Protein AF-A0A0A8UR91-F1 (afdb_monomer_lite)

Sequence (48 aa):
MMTLLFFFYFIVGVQIVFKPNRFIKLQFLFCLFLTMMLFNVHSHLVRI

InterPro domains:
  IPR046035 Protein of unknown function DUF5993 [PF19455] (2-45)

Foldseek 3Di:
DVVVLVVLVVVLVVCVPPPPDPCSVVSVVVSVVVVVVVVVVVVVVVVD

Secondary structure (DSSP, 8-state):
-HHHHHHHHHHHHHHHHH---TTHHHHHHHHHHHHHHHHHHHHHHH--

Structure (mmCIF, N/CA/C/O backbone):
data_AF-A0A0A8UR91-F1
#
_entry.id   AF-A0A0A8UR91-F1
#
loop_
_atom_site.group_PDB
_atom_site.id
_atom_site.type_symbol
_atom_site.label_atom_id
_atom_site.label_alt_id
_atom_site.label_comp_id
_atom_site.label_asym_id
_atom_site.label_entity_id
_atom_site.label_seq_id
_atom_site.pdbx_PDB_ins_code
_atom_site.Cartn_x
_atom_site.Cartn_y
_atom_site.Cartn_z
_atom_site.occupancy
_atom_site.B_iso_or_equiv
_atom_site.auth_seq_id
_atom_site.auth_comp_id
_atom_site.auth_asym_id
_atom_site.auth_atom_id
_atom_site.pdbx_PDB_model_num
ATOM 1 N N . MET A 1 1 ? 8.087 -6.747 -7.226 1.00 65.25 1 MET A N 1
ATOM 2 C CA . MET A 1 1 ? 7.833 -5.458 -6.535 1.00 65.25 1 MET A CA 1
ATOM 3 C C . MET A 1 1 ?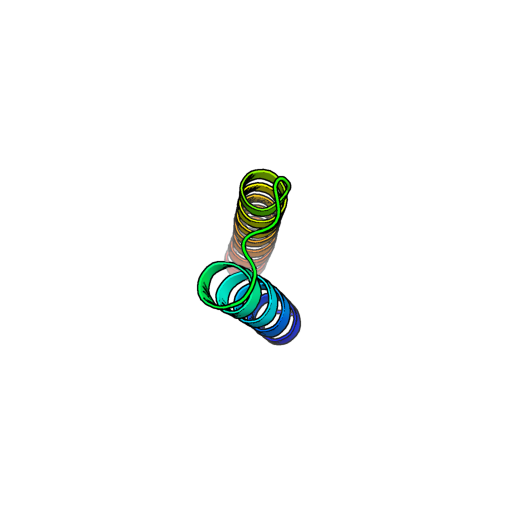 6.342 -5.170 -6.363 1.00 65.25 1 MET A C 1
ATOM 5 O O . MET A 1 1 ? 5.937 -4.924 -5.237 1.00 65.25 1 MET A O 1
ATOM 9 N N . MET A 1 2 ? 5.512 -5.287 -7.409 1.00 69.44 2 MET A N 1
ATOM 10 C CA . MET A 1 2 ? 4.053 -5.071 -7.309 1.00 69.44 2 MET A CA 1
ATOM 11 C C . MET A 1 2 ? 3.337 -5.976 -6.286 1.00 69.44 2 MET A C 1
ATOM 13 O O . MET A 1 2 ? 2.467 -5.514 -5.556 1.00 69.44 2 MET A O 1
ATOM 17 N N . THR A 1 3 ? 3.745 -7.241 -6.153 1.00 75.00 3 THR A N 1
ATOM 18 C CA . THR A 1 3 ? 3.128 -8.198 -5.215 1.00 75.00 3 THR A CA 1
ATOM 19 C C . THR A 1 3 ? 3.293 -7.801 -3.743 1.00 75.00 3 THR A C 1
ATOM 21 O O . THR A 1 3 ? 2.387 -8.003 -2.943 1.00 75.00 3 THR A O 1
ATOM 24 N N . LEU A 1 4 ? 4.428 -7.192 -3.378 1.00 76.06 4 LEU A N 1
ATOM 25 C CA . LEU A 1 4 ? 4.683 -6.723 -2.008 1.00 76.06 4 LEU A CA 1
ATOM 26 C C . LEU A 1 4 ? 3.789 -5.532 -1.640 1.00 76.06 4 LEU A C 1
ATOM 28 O O . LEU A 1 4 ? 3.289 -5.458 -0.520 1.00 76.06 4 LEU A O 1
ATOM 32 N N . LEU A 1 5 ? 3.544 -4.632 -2.595 1.00 77.69 5 LEU A N 1
ATOM 33 C CA . LEU A 1 5 ? 2.611 -3.516 -2.428 1.00 77.69 5 LEU A CA 1
ATOM 34 C C . LEU A 1 5 ? 1.172 -3.996 -2.243 1.00 77.69 5 LEU A C 1
ATOM 36 O O . LEU A 1 5 ? 0.458 -3.466 -1.395 1.00 77.69 5 LEU A O 1
ATOM 40 N N . PHE A 1 6 ? 0.773 -5.034 -2.980 1.00 78.94 6 PHE A N 1
ATOM 41 C CA . PHE A 1 6 ? -0.547 -5.642 -2.833 1.00 78.94 6 PHE A CA 1
ATOM 42 C C . PHE A 1 6 ? -0.767 -6.197 -1.418 1.00 78.94 6 PHE A C 1
ATOM 44 O O . PHE A 1 6 ? -1.797 -5.929 -0.804 1.00 78.94 6 PHE A O 1
ATOM 51 N N . PHE A 1 7 ? 0.228 -6.896 -0.859 1.00 82.38 7 PHE A N 1
ATOM 52 C CA . PHE A 1 7 ? 0.176 -7.377 0.526 1.00 82.38 7 PHE A CA 1
ATOM 53 C C . PHE A 1 7 ? 0.060 -6.235 1.542 1.00 82.38 7 PHE A C 1
ATOM 55 O O . PHE A 1 7 ? -0.738 -6.326 2.474 1.00 82.38 7 PHE A O 1
ATOM 62 N N . PHE A 1 8 ? 0.803 -5.142 1.350 1.00 81.50 8 PHE A N 1
ATOM 63 C CA . PHE A 1 8 ? 0.701 -3.961 2.211 1.00 81.50 8 PHE A CA 1
ATOM 64 C C . PHE A 1 8 ? -0.699 -3.339 2.177 1.00 81.50 8 PHE A C 1
ATOM 66 O O . PHE A 1 8 ? -1.276 -3.064 3.230 1.00 81.50 8 PHE A O 1
ATOM 73 N N . TYR A 1 9 ? -1.272 -3.179 0.983 1.00 83.00 9 TYR A N 1
ATOM 74 C CA . TYR A 1 9 ? -2.632 -2.668 0.814 1.00 83.00 9 TYR A CA 1
ATOM 75 C C . TYR A 1 9 ? -3.677 -3.582 1.456 1.00 83.00 9 TYR A C 1
ATOM 77 O O . TYR A 1 9 ? -4.606 -3.097 2.102 1.00 83.00 9 TYR A O 1
ATOM 85 N N . PHE A 1 10 ? -3.508 -4.899 1.324 1.00 84.88 10 PHE A N 1
ATOM 86 C CA . PHE A 1 10 ? -4.403 -5.883 1.923 1.00 84.88 10 PHE A CA 1
ATOM 87 C C . PHE A 1 10 ? -4.381 -5.812 3.455 1.00 84.88 10 PHE A C 1
ATOM 89 O O . PHE A 1 10 ? -5.437 -5.756 4.081 1.00 84.88 10 PHE A O 1
ATOM 96 N N . ILE A 1 11 ? -3.196 -5.728 4.067 1.00 85.00 11 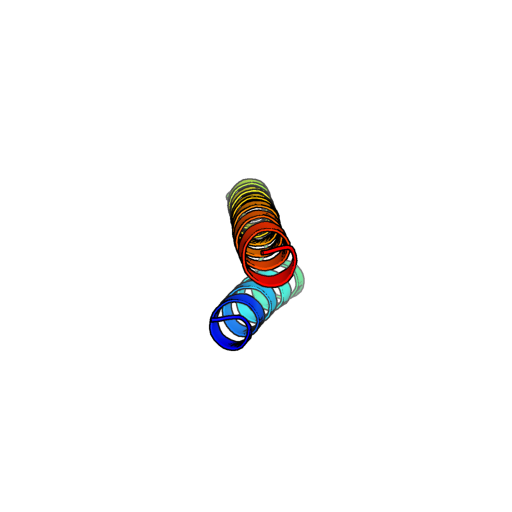ILE A N 1
ATOM 97 C CA . ILE A 1 11 ? -3.051 -5.615 5.527 1.00 85.00 11 ILE A CA 1
ATOM 98 C C . ILE A 1 11 ? -3.680 -4.312 6.040 1.00 85.00 11 ILE A C 1
ATOM 100 O O . ILE A 1 11 ? -4.439 -4.344 7.010 1.00 85.00 11 ILE A O 1
ATOM 104 N N . VAL A 1 12 ? -3.420 -3.180 5.377 1.00 82.94 12 VAL A N 1
ATOM 105 C CA . VAL A 1 12 ? -4.024 -1.886 5.746 1.00 82.94 12 VAL A CA 1
ATOM 106 C C . VAL A 1 12 ? -5.548 -1.927 5.568 1.00 82.94 12 VAL A C 1
ATOM 108 O O . VAL A 1 12 ? -6.276 -1.440 6.431 1.00 82.94 12 VAL A O 1
ATOM 111 N N . GLY A 1 13 ? -6.049 -2.563 4.506 1.00 81.75 13 GLY A N 1
ATOM 112 C CA . GLY A 1 13 ? -7.483 -2.764 4.274 1.00 81.75 13 GLY A CA 1
ATOM 113 C C . GLY A 1 13 ? -8.152 -3.594 5.371 1.00 81.75 13 GLY A C 1
ATOM 114 O O . GLY A 1 13 ? -9.173 -3.186 5.922 1.00 81.75 13 GLY A O 1
ATOM 115 N N . VAL A 1 14 ? -7.541 -4.714 5.764 1.00 85.12 14 VAL A N 1
ATOM 116 C CA . VAL A 1 14 ? -8.015 -5.546 6.883 1.00 85.12 14 VAL A CA 1
ATOM 117 C C . VAL A 1 14 ? -7.985 -4.760 8.202 1.00 85.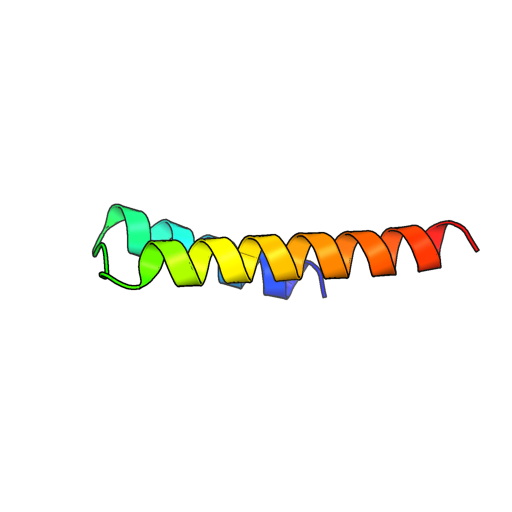12 14 VAL A C 1
ATOM 119 O O . VAL A 1 14 ? -8.923 -4.855 8.996 1.00 85.12 14 VAL A O 1
ATOM 122 N N . GLN A 1 15 ? -6.967 -3.924 8.431 1.00 82.69 15 GLN A N 1
ATOM 123 C CA . GLN A 1 15 ? -6.902 -3.057 9.615 1.00 82.69 15 GLN A CA 1
ATOM 124 C C . GLN A 1 15 ? -8.030 -2.017 9.660 1.00 82.69 15 GLN A C 1
ATOM 126 O O . GLN A 1 15 ? -8.554 -1.754 10.743 1.00 82.69 15 GLN A O 1
ATOM 131 N N . ILE A 1 16 ? -8.445 -1.465 8.515 1.00 82.50 16 ILE A N 1
ATOM 132 C CA . ILE A 1 16 ? -9.589 -0.539 8.431 1.00 82.50 16 ILE A CA 1
ATOM 133 C C . ILE A 1 16 ? -10.890 -1.223 8.858 1.00 82.50 16 ILE A C 1
ATOM 135 O O . ILE A 1 16 ? -11.680 -0.615 9.578 1.00 82.50 16 ILE A O 1
ATOM 139 N N . VAL A 1 17 ? -11.098 -2.476 8.448 1.00 83.06 17 VAL A N 1
ATOM 140 C CA . VAL A 1 17 ? -12.350 -3.210 8.696 1.00 83.06 17 VAL A CA 1
ATOM 141 C C . VAL A 1 17 ? -12.450 -3.709 10.137 1.00 83.06 17 VAL A C 1
ATOM 143 O O . VAL A 1 17 ? -13.493 -3.554 10.766 1.00 83.06 17 VAL A O 1
ATOM 146 N N . PHE A 1 18 ? -11.384 -4.307 10.675 1.00 83.12 18 PHE A N 1
ATOM 147 C CA . PHE A 1 18 ? -11.470 -5.022 11.953 1.00 83.12 18 PHE A CA 1
ATOM 148 C C . PHE A 1 18 ? -10.984 -4.222 13.162 1.00 83.12 18 PHE A C 1
ATOM 150 O O . PHE A 1 18 ? -11.465 -4.450 14.272 1.00 83.12 18 PHE A O 1
ATOM 157 N N . LYS A 1 19 ? -10.011 -3.316 13.000 1.00 78.38 19 LYS A N 1
ATOM 158 C CA . LYS A 1 19 ? -9.426 -2.601 14.143 1.00 78.38 19 LYS A CA 1
ATOM 159 C C . LYS A 1 19 ? -8.886 -1.233 13.733 1.00 78.38 19 LYS A C 1
ATOM 161 O O . LYS A 1 19 ? -7.669 -1.071 13.584 1.00 78.38 19 LYS A O 1
ATOM 166 N N . PRO A 1 20 ? -9.774 -0.237 13.573 1.00 71.00 20 PRO A N 1
ATOM 167 C CA . PRO A 1 20 ? -9.360 1.070 13.119 1.00 71.00 20 PRO A CA 1
ATOM 168 C C . PRO A 1 20 ? -8.406 1.724 14.126 1.00 71.00 20 PRO A C 1
ATOM 170 O O . PRO A 1 20 ? -8.781 2.053 15.249 1.00 71.00 20 PRO A O 1
ATOM 173 N N . ASN A 1 21 ? -7.145 1.895 13.730 1.00 80.50 21 ASN A N 1
ATOM 174 C CA . ASN A 1 21 ? -6.120 2.543 14.540 1.00 80.50 21 ASN A CA 1
ATOM 175 C C . ASN A 1 21 ? -6.088 4.056 14.258 1.00 80.50 21 ASN A C 1
ATOM 177 O O . ASN A 1 21 ? -6.328 4.481 13.129 1.00 80.50 21 ASN A O 1
ATOM 181 N N . ARG A 1 22 ? -5.712 4.895 15.235 1.00 83.00 22 ARG A N 1
ATOM 182 C CA . ARG A 1 22 ? -5.621 6.364 15.043 1.00 83.00 22 ARG A CA 1
ATOM 183 C C . ARG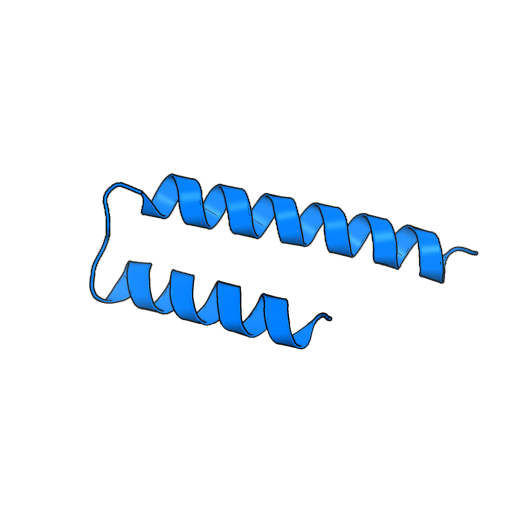 A 1 22 ? -4.687 6.752 13.885 1.00 83.00 22 ARG A C 1
ATOM 185 O O . ARG A 1 22 ? -4.891 7.769 13.228 1.00 83.00 22 ARG A O 1
ATOM 192 N N . PHE A 1 23 ? -3.693 5.909 13.616 1.00 82.94 23 PHE A N 1
ATOM 193 C CA . PHE A 1 23 ? -2.694 6.085 12.563 1.00 82.94 23 PHE A CA 1
ATOM 194 C C . PHE A 1 23 ? -3.118 5.549 11.188 1.00 82.94 23 PHE A C 1
ATOM 196 O O . PHE A 1 23 ? -2.341 5.665 10.246 1.00 82.94 23 PHE A O 1
ATOM 203 N N . ILE A 1 24 ? -4.333 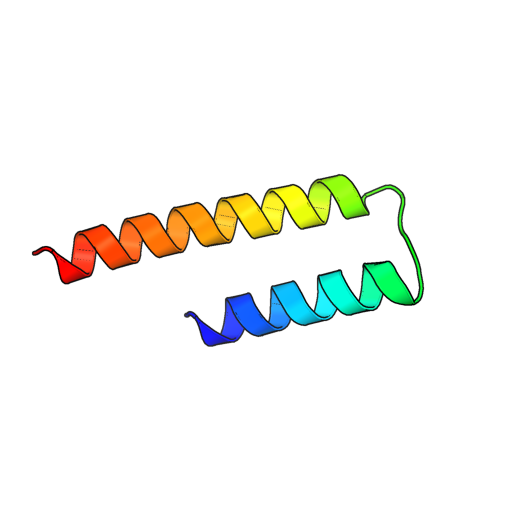5.013 11.020 1.00 83.38 24 ILE A N 1
ATOM 204 C CA . ILE A 1 24 ? -4.777 4.443 9.735 1.00 83.38 24 ILE A CA 1
ATOM 205 C C . ILE A 1 24 ? -4.755 5.454 8.600 1.00 83.38 24 ILE A C 1
ATOM 207 O O . ILE A 1 24 ? -4.343 5.118 7.496 1.00 83.38 24 ILE A O 1
ATOM 211 N N . LYS A 1 25 ? -5.139 6.707 8.870 1.00 82.38 25 LYS A N 1
ATOM 212 C CA . LYS A 1 25 ? -5.087 7.765 7.854 1.00 82.38 25 LYS A CA 1
ATOM 213 C C . LYS A 1 25 ? -3.654 7.968 7.360 1.00 82.38 25 LYS A C 1
ATOM 215 O O . LYS A 1 25 ? -3.438 8.095 6.162 1.00 82.38 25 LYS A O 1
ATOM 220 N N . LEU A 1 26 ? -2.686 7.935 8.280 1.00 86.88 26 LEU A N 1
ATOM 221 C CA . LEU A 1 26 ? -1.263 8.069 7.977 1.00 86.88 26 LEU A CA 1
ATOM 222 C C . LEU A 1 26 ? -0.735 6.844 7.214 1.00 86.88 26 LEU A C 1
ATOM 224 O O . LEU A 1 26 ? -0.039 7.007 6.219 1.00 86.88 26 LEU A O 1
ATOM 228 N N . GLN A 1 27 ? -1.098 5.629 7.640 1.00 84.31 27 GLN A N 1
ATOM 229 C CA . GLN A 1 27 ? -0.711 4.385 6.964 1.00 84.31 27 GLN A CA 1
ATOM 230 C C . GLN A 1 27 ? -1.275 4.312 5.542 1.00 84.31 27 GLN A C 1
ATOM 232 O O . GLN A 1 27 ? -0.563 3.928 4.618 1.00 84.31 27 GLN A O 1
ATOM 237 N N . PHE A 1 28 ? -2.523 4.738 5.351 1.00 84.81 28 PHE A N 1
ATOM 238 C CA . PHE A 1 28 ? -3.156 4.812 4.040 1.00 84.81 28 PHE A CA 1
ATOM 239 C C . PHE A 1 28 ? -2.477 5.850 3.136 1.00 84.81 28 PHE A C 1
ATOM 241 O O . PHE A 1 28 ? -2.122 5.530 2.004 1.00 84.81 28 PHE A O 1
ATOM 248 N N . LEU A 1 29 ? -2.219 7.062 3.648 1.00 87.00 29 LEU A N 1
ATOM 249 C CA . LEU A 1 29 ? -1.468 8.106 2.935 1.00 87.00 29 LEU A CA 1
ATOM 250 C C . LEU A 1 29 ? -0.070 7.631 2.525 1.00 87.00 29 LEU A C 1
ATOM 252 O O . LEU A 1 29 ? 0.349 7.852 1.391 1.00 87.00 29 LEU A O 1
ATOM 256 N N . PHE A 1 30 ? 0.631 6.939 3.423 1.00 87.81 30 PHE A N 1
ATOM 257 C CA . PHE A 1 30 ? 1.944 6.370 3.142 1.00 87.81 30 PHE A CA 1
ATOM 258 C C . PHE A 1 30 ? 1.881 5.302 2.042 1.00 87.81 30 PHE A C 1
ATOM 260 O O . PHE A 1 30 ? 2.696 5.317 1.121 1.00 87.81 30 PHE A O 1
ATOM 267 N N . CYS A 1 31 ? 0.883 4.414 2.087 1.00 86.75 31 CYS A N 1
ATOM 268 C CA . CYS A 1 31 ? 0.682 3.384 1.065 1.00 86.75 31 CYS A CA 1
ATOM 269 C C . CYS A 1 31 ? 0.360 3.995 -0.311 1.00 86.75 31 CYS A C 1
ATOM 271 O O . CYS A 1 31 ? 0.896 3.559 -1.334 1.00 86.75 31 CYS A O 1
ATOM 273 N N . LEU A 1 32 ? -0.459 5.050 -0.335 1.00 85.94 32 LEU A N 1
ATOM 274 C CA . LEU A 1 32 ? -0.802 5.789 -1.549 1.00 85.94 32 LEU A CA 1
ATOM 275 C C . LEU A 1 32 ? 0.422 6.502 -2.145 1.00 85.94 32 LEU A C 1
ATOM 277 O O . LEU A 1 32 ? 0.651 6.424 -3.353 1.00 85.94 32 LEU A O 1
ATOM 281 N N . PHE A 1 33 ? 1.250 7.125 -1.302 1.00 89.44 33 PHE A N 1
ATOM 282 C CA . PHE A 1 33 ? 2.505 7.753 -1.723 1.00 89.44 33 PHE A CA 1
ATOM 283 C C . PHE A 1 33 ? 3.482 6.736 -2.328 1.00 89.44 33 PHE A C 1
ATOM 285 O O . PHE A 1 33 ? 3.996 6.948 -3.425 1.00 89.44 33 PHE A O 1
ATOM 292 N N . LEU A 1 34 ? 3.689 5.599 -1.656 1.00 85.81 34 LEU A N 1
ATOM 293 C CA . LEU A 1 34 ? 4.530 4.505 -2.153 1.00 85.81 34 LEU A CA 1
ATOM 294 C C . LEU A 1 34 ? 4.041 3.968 -3.502 1.00 85.81 34 LEU A C 1
ATOM 296 O O . LEU A 1 34 ? 4.849 3.717 -4.394 1.00 85.81 34 LEU A O 1
ATOM 300 N N . THR A 1 35 ? 2.725 3.828 -3.661 1.00 85.38 35 THR A N 1
ATOM 301 C CA . THR A 1 35 ? 2.115 3.361 -4.911 1.00 85.38 35 THR A CA 1
ATOM 302 C C . THR A 1 35 ? 2.361 4.353 -6.044 1.00 85.38 35 THR A C 1
ATOM 304 O O . THR A 1 35 ? 2.811 3.942 -7.108 1.00 85.38 35 THR A O 1
ATOM 307 N N . MET A 1 36 ? 2.153 5.653 -5.809 1.00 85.88 36 MET A N 1
ATOM 308 C CA . MET A 1 36 ? 2.451 6.720 -6.777 1.00 85.88 36 MET A CA 1
ATOM 309 C C . MET A 1 36 ? 3.930 6.734 -7.179 1.00 85.88 36 MET A C 1
ATOM 311 O O . MET A 1 36 ? 4.240 6.793 -8.368 1.00 85.88 36 MET A O 1
ATOM 315 N N . MET A 1 37 ? 4.847 6.625 -6.211 1.00 85.56 37 MET A N 1
ATOM 316 C CA . MET A 1 37 ? 6.286 6.563 -6.486 1.00 85.56 37 MET A CA 1
ATOM 317 C C . MET A 1 37 ? 6.643 5.347 -7.339 1.00 85.56 37 MET A C 1
ATOM 319 O O . MET A 1 37 ? 7.356 5.479 -8.332 1.00 85.56 37 MET A O 1
ATOM 323 N N . LEU A 1 38 ? 6.127 4.169 -6.981 1.00 83.81 38 LEU A N 1
ATOM 324 C CA . LEU A 1 38 ? 6.412 2.942 -7.715 1.00 83.81 38 LEU A CA 1
ATOM 325 C C . LEU A 1 38 ? 5.831 2.987 -9.130 1.00 83.81 38 LEU A C 1
ATOM 327 O O . LEU A 1 38 ? 6.492 2.562 -10.074 1.00 83.81 38 LEU A O 1
ATOM 331 N N . PHE A 1 39 ? 4.624 3.533 -9.286 1.00 83.88 39 PHE A N 1
ATOM 332 C CA . PHE A 1 39 ? 3.994 3.717 -10.589 1.00 83.88 39 PHE A CA 1
ATOM 333 C C . PHE A 1 39 ? 4.770 4.711 -11.456 1.00 83.88 39 PHE A C 1
ATOM 335 O O . PHE A 1 39 ? 4.923 4.474 -12.648 1.00 83.88 39 PHE A O 1
ATOM 342 N N . ASN A 1 40 ? 5.312 5.778 -10.863 1.00 84.38 40 ASN A N 1
ATOM 343 C CA . ASN A 1 40 ? 6.148 6.756 -11.555 1.00 84.38 40 ASN A CA 1
ATOM 344 C C . ASN A 1 40 ? 7.502 6.168 -11.987 1.00 84.38 40 ASN A C 1
ATOM 346 O O . ASN A 1 40 ? 7.956 6.392 -13.102 1.00 84.38 40 ASN A O 1
ATOM 350 N N . VAL A 1 41 ? 8.140 5.368 -11.128 1.00 83.44 41 VAL A N 1
ATOM 351 C CA . VAL A 1 41 ? 9.382 4.661 -11.481 1.00 83.44 41 VAL A CA 1
ATOM 352 C C . VAL A 1 41 ? 9.119 3.631 -12.576 1.00 83.44 41 VAL A C 1
ATOM 354 O O . VAL A 1 41 ? 9.883 3.541 -13.533 1.00 83.44 41 VAL A O 1
ATOM 357 N N . HIS A 1 42 ? 8.031 2.869 -12.465 1.00 80.69 42 HIS A N 1
ATOM 358 C CA . HIS A 1 42 ? 7.671 1.878 -13.469 1.00 80.69 42 HIS A CA 1
ATOM 359 C C . HIS A 1 42 ? 7.298 2.530 -14.805 1.00 80.69 42 HIS A C 1
ATOM 361 O O . HIS A 1 42 ? 7.774 2.080 -15.840 1.00 80.69 42 HIS A O 1
ATOM 367 N N . SER A 1 43 ? 6.515 3.614 -14.802 1.00 78.06 43 SER A N 1
ATOM 368 C CA . SER A 1 43 ? 6.169 4.348 -16.025 1.00 78.06 43 SER A CA 1
ATOM 369 C C . SER A 1 43 ? 7.397 4.979 -16.678 1.00 78.06 43 SER A C 1
ATOM 371 O O . SER A 1 43 ? 7.497 4.970 -17.900 1.00 78.06 43 SER A O 1
ATOM 373 N N . HIS A 1 44 ? 8.354 5.466 -15.885 1.00 76.88 44 HIS A N 1
ATOM 374 C CA . HIS A 1 44 ? 9.623 5.978 -16.387 1.00 76.88 44 HIS A CA 1
ATOM 375 C C . HIS A 1 44 ? 10.489 4.869 -17.002 1.00 76.88 44 HIS A C 1
ATOM 377 O O . HIS A 1 44 ? 11.042 5.060 -18.077 1.00 76.88 44 HIS A O 1
ATOM 383 N N . LEU A 1 45 ? 10.580 3.701 -16.357 1.00 72.94 45 LEU A N 1
ATOM 384 C CA . LEU A 1 45 ? 11.330 2.545 -16.866 1.00 72.94 45 LEU A CA 1
ATOM 385 C C . LEU A 1 45 ? 10.708 1.915 -18.116 1.00 72.94 45 LEU A C 1
A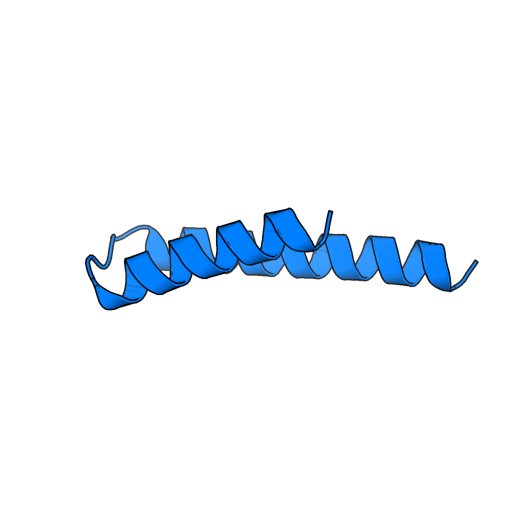TOM 387 O O . LEU A 1 45 ? 11.443 1.432 -18.961 1.00 72.94 45 LEU A O 1
ATOM 391 N N . VAL A 1 46 ? 9.378 1.892 -18.226 1.00 71.44 46 VAL A N 1
ATOM 392 C CA . VAL A 1 46 ? 8.663 1.306 -19.377 1.00 71.44 46 VAL A CA 1
ATOM 393 C C . VAL A 1 46 ? 8.636 2.252 -20.583 1.00 71.44 46 VAL A C 1
ATOM 395 O O . VAL A 1 46 ? 8.433 1.808 -21.709 1.00 71.44 46 VAL A O 1
ATOM 398 N N . ARG A 1 47 ? 8.801 3.562 -20.364 1.00 63.50 47 ARG A N 1
ATOM 399 C CA . ARG A 1 47 ? 8.794 4.582 -21.426 1.00 63.50 47 ARG A CA 1
ATOM 400 C C . ARG A 1 47 ? 10.189 4.822 -22.042 1.00 63.50 47 ARG A C 1
ATOM 402 O O . ARG A 1 47 ? 10.284 5.602 -22.986 1.00 63.50 47 ARG A O 1
ATOM 409 N N . ILE A 1 48 ? 11.235 4.184 -21.516 1.00 51.44 48 ILE A N 1
ATOM 410 C CA . ILE A 1 48 ? 12.593 4.136 -22.092 1.00 51.44 48 ILE A CA 1
ATOM 411 C C . ILE A 1 48 ? 12.718 2.866 -22.930 1.00 51.44 48 ILE A C 1
ATOM 413 O O . ILE A 1 48 ? 13.282 2.967 -24.040 1.00 51.44 48 ILE A O 1
#

Radius of gyration: 12.81 Å; chains: 1; bounding box: 25×16×37 Å

pLDDT: mean 80.58, std 7.07, range [51.44, 89.44]

Organism: Legionella hackeliae (NCBI:txid449)